Protein AF-A0A7V9CQ74-F1 (afdb_monomer_lite)

Secondary structure (DSSP, 8-state):
--HHHHHTTS-HHHHHHHTTS-SPPPTT----S--S-----EEEEEPPTT--HHHHHHHHTPPTT-EEEEE--STT-

Foldseek 3Di:
DDPFVVVQPDDPVVVCVVVVNPDDDDPPDDDPDDDGGATAAEQEFEAEPPDCVRQVVSVVVDDPSYDYHYDYDDPSD

pLDDT: mean 87.38, std 9.78, range [53.47, 97.12]

Sequence (77 aa):
MKRQARIAALSASVVVDAAGKRGALPAAIHRLTGTGVVGGPAVTARCGPRSAEAMFHALETAGPGAVLCVTGEGEWA

Structure (mmCIF, N/CA/C/O backbone):
data_AF-A0A7V9CQ74-F1
#
_entry.id   AF-A0A7V9CQ74-F1
#
loop_
_atom_site.group_PDB
_atom_site.id
_atom_site.type_symbol
_atom_site.label_atom_id
_atom_site.label_alt_id
_atom_site.label_comp_id
_atom_site.label_asym_id
_atom_site.label_entity_id
_atom_site.label_seq_id
_atom_site.pdbx_PDB_ins_code
_atom_site.Cartn_x
_atom_site.Cartn_y
_atom_site.Cartn_z
_atom_site.occupancy
_atom_site.B_iso_or_equiv
_atom_site.auth_seq_id
_atom_site.auth_comp_id
_atom_site.auth_asym_id
_atom_site.auth_atom_id
_atom_site.pdbx_PDB_model_num
ATOM 1 N N . MET A 1 1 ? -17.463 6.577 13.435 1.00 53.47 1 MET A N 1
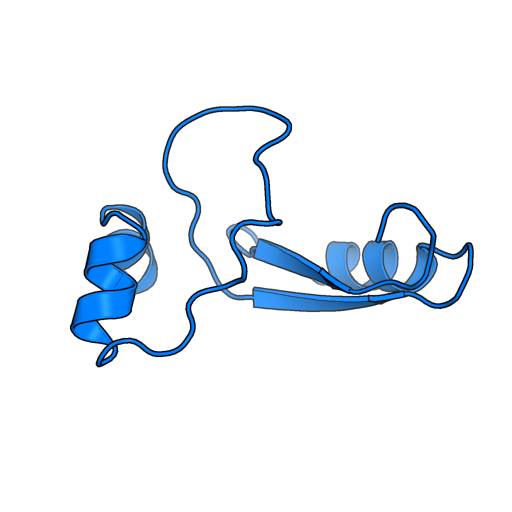ATOM 2 C CA . MET A 1 1 ? -16.099 6.789 12.890 1.00 53.47 1 MET A CA 1
ATOM 3 C C . MET A 1 1 ? -15.672 5.543 12.109 1.00 53.47 1 MET A C 1
ATOM 5 O O . MET A 1 1 ? -15.718 4.459 12.681 1.00 53.47 1 MET A O 1
ATOM 9 N N . LYS A 1 2 ? -15.361 5.646 10.805 1.00 65.88 2 LYS A N 1
ATOM 10 C CA . LYS A 1 2 ? -15.056 4.482 9.938 1.00 65.88 2 LYS A CA 1
ATOM 11 C C . LYS A 1 2 ? -13.748 3.793 10.386 1.00 65.88 2 LYS A C 1
ATOM 13 O O . LYS A 1 2 ? -12.809 4.476 10.781 1.00 65.88 2 LYS A O 1
ATOM 18 N N . ARG A 1 3 ? -13.672 2.452 10.322 1.00 68.69 3 ARG A N 1
ATOM 19 C CA . ARG A 1 3 ? -12.545 1.605 10.804 1.00 68.69 3 ARG A CA 1
ATOM 20 C C . ARG A 1 3 ? -11.150 2.092 10.369 1.00 68.69 3 ARG A C 1
ATOM 22 O O . ARG A 1 3 ? -10.211 1.998 11.147 1.00 68.69 3 ARG A O 1
ATOM 29 N N . GLN A 1 4 ? -11.034 2.653 9.167 1.00 65.56 4 GLN A N 1
ATOM 30 C CA . GLN A 1 4 ? -9.789 3.192 8.599 1.00 65.56 4 GLN A CA 1
ATOM 31 C C . GLN A 1 4 ? -9.221 4.372 9.404 1.00 65.56 4 GLN A C 1
ATOM 33 O O . GLN A 1 4 ? -8.038 4.377 9.727 1.00 65.56 4 GLN A O 1
ATOM 38 N N . ALA A 1 5 ? -10.073 5.316 9.820 1.00 64.69 5 ALA A N 1
ATOM 39 C CA . ALA A 1 5 ? -9.657 6.487 10.597 1.00 64.69 5 ALA A CA 1
ATOM 40 C C . ALA A 1 5 ? -9.113 6.110 11.987 1.00 64.69 5 ALA A C 1
ATOM 42 O O . ALA A 1 5 ? -8.284 6.818 12.544 1.00 64.69 5 ALA A O 1
ATOM 43 N N . ARG A 1 6 ? -9.552 4.970 12.541 1.00 74.69 6 ARG A N 1
ATOM 44 C CA . ARG A 1 6 ? -9.033 4.447 13.814 1.00 74.69 6 ARG A CA 1
ATOM 45 C C . ARG A 1 6 ? -7.634 3.855 13.675 1.00 74.69 6 ARG A C 1
ATOM 47 O O . ARG A 1 6 ? -6.844 3.990 14.596 1.00 74.69 6 ARG A O 1
ATOM 54 N N . ILE A 1 7 ? -7.339 3.200 12.551 1.00 79.38 7 ILE A N 1
ATOM 55 C CA . ILE A 1 7 ? -6.025 2.587 12.302 1.00 79.38 7 ILE A CA 1
ATOM 56 C C . ILE A 1 7 ? -4.986 3.667 11.987 1.00 79.38 7 ILE A C 1
ATOM 58 O O . ILE A 1 7 ? -3.870 3.584 12.482 1.00 79.38 7 ILE A O 1
ATOM 62 N N . ALA A 1 8 ? -5.362 4.710 11.241 1.00 78.50 8 ALA A N 1
ATOM 63 C CA . ALA A 1 8 ? -4.467 5.822 10.908 1.00 78.50 8 ALA A CA 1
ATOM 64 C C . ALA A 1 8 ? -3.976 6.622 12.135 1.00 78.50 8 ALA A C 1
ATOM 66 O O . ALA A 1 8 ? -2.976 7.326 12.043 1.00 78.50 8 ALA A O 1
ATOM 67 N N . ALA A 1 9 ? -4.657 6.506 13.279 1.00 83.38 9 ALA A N 1
ATOM 68 C CA . ALA A 1 9 ? -4.261 7.134 14.540 1.00 83.38 9 ALA A CA 1
ATOM 69 C C . ALA A 1 9 ? -3.245 6.307 15.355 1.00 83.38 9 ALA A C 1
ATOM 71 O O . ALA A 1 9 ? -2.774 6.770 16.392 1.00 83.38 9 ALA A O 1
ATOM 72 N N . LEU A 1 10 ? -2.928 5.082 14.927 1.00 87.12 10 LEU A N 1
ATOM 73 C CA . LEU A 1 10 ? -1.988 4.190 15.606 1.00 87.12 10 LEU A CA 1
ATOM 74 C C . LEU A 1 10 ? -0.621 4.240 14.921 1.00 87.12 10 LEU A C 1
ATOM 76 O O . LEU A 1 10 ? -0.527 4.439 13.711 1.00 87.12 10 LEU A O 1
ATOM 80 N N . SER A 1 11 ? 0.453 4.000 15.674 1.00 89.81 11 SER A N 1
ATOM 81 C CA . SER A 1 11 ? 1.757 3.748 15.060 1.00 89.81 11 SER A CA 1
ATOM 82 C C . SER A 1 11 ? 1.737 2.423 14.290 1.00 89.81 11 SER A C 1
ATOM 84 O O . SER A 1 11 ? 1.020 1.484 14.645 1.00 89.81 11 SER A O 1
ATOM 86 N N . ALA A 1 12 ? 2.579 2.309 13.259 1.00 88.25 12 ALA A N 1
ATOM 87 C CA . ALA A 1 12 ? 2.716 1.067 12.499 1.00 88.25 12 ALA A CA 1
ATOM 88 C C . ALA A 1 12 ? 3.119 -0.126 13.391 1.00 88.25 12 ALA A C 1
ATOM 90 O O . ALA A 1 12 ? 2.639 -1.234 13.175 1.00 88.25 12 ALA A O 1
ATOM 91 N N . SER A 1 13 ? 3.932 0.105 14.431 1.00 90.12 13 SER A N 1
ATOM 92 C CA . SER A 1 13 ? 4.325 -0.933 15.394 1.00 90.12 13 SER A CA 1
ATOM 93 C C . SER A 1 13 ? 3.129 -1.527 16.139 1.00 90.12 13 SER A C 1
ATOM 95 O O . SER A 1 13 ? 2.980 -2.743 16.167 1.00 90.12 13 SER A O 1
ATOM 97 N N . VAL A 1 14 ? 2.221 -0.686 16.646 1.00 92.44 14 VAL A N 1
ATOM 98 C CA . VAL A 1 14 ? 1.006 -1.142 17.344 1.00 92.44 14 VAL A CA 1
ATOM 99 C C . VAL A 1 14 ? 0.118 -1.968 16.414 1.00 92.44 14 VAL 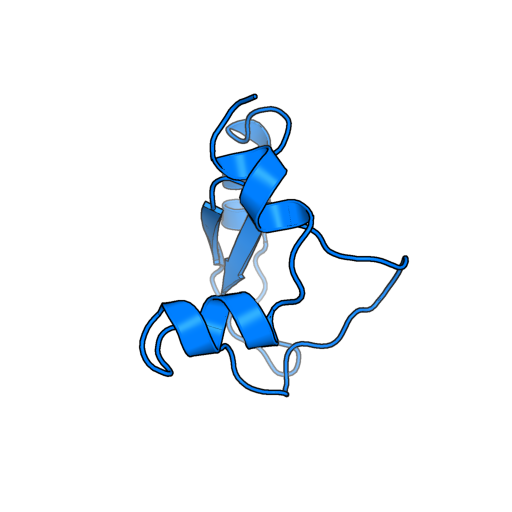A C 1
ATOM 101 O O . VAL A 1 14 ? -0.458 -2.971 16.833 1.00 92.44 14 VAL A O 1
ATOM 104 N N . VAL A 1 15 ? 0.020 -1.577 15.140 1.00 91.06 15 VAL A N 1
ATOM 105 C CA . VAL A 1 15 ? -0.744 -2.335 14.138 1.00 91.06 15 VAL A CA 1
ATOM 106 C C . VAL A 1 15 ? -0.118 -3.713 13.894 1.00 91.06 15 VAL A C 1
ATOM 108 O O . VAL A 1 15 ? -0.843 -4.706 13.844 1.00 91.06 15 VAL A O 1
ATOM 111 N N . VAL A 1 16 ? 1.210 -3.792 13.782 1.00 92.50 16 VAL A N 1
ATOM 112 C CA . VAL A 1 16 ? 1.942 -5.056 13.592 1.00 92.50 16 VAL A CA 1
ATOM 113 C C . VAL A 1 16 ? 1.813 -5.965 14.815 1.00 92.50 16 VAL A C 1
ATOM 115 O O . VAL A 1 16 ? 1.558 -7.163 14.659 1.00 92.50 16 VAL A O 1
ATOM 118 N N . ASP A 1 17 ? 1.923 -5.414 16.023 1.00 94.75 17 ASP A N 1
ATOM 119 C CA . ASP A 1 17 ? 1.746 -6.164 17.268 1.00 94.75 17 ASP A CA 1
ATOM 120 C C . ASP A 1 17 ? 0.328 -6.737 17.365 1.00 94.75 17 ASP A C 1
ATOM 122 O O . ASP A 1 17 ? 0.157 -7.939 17.581 1.00 94.75 17 ASP A O 1
ATOM 126 N N . ALA A 1 18 ? -0.693 -5.918 17.090 1.00 92.31 18 ALA A N 1
ATOM 127 C CA . ALA A 1 18 ? -2.089 -6.355 17.054 1.00 92.31 18 ALA A CA 1
ATOM 128 C C . ALA A 1 18 ? -2.363 -7.409 15.963 1.00 92.31 18 ALA A C 1
ATOM 130 O O . ALA A 1 18 ? -3.267 -8.232 16.108 1.00 92.31 18 ALA A O 1
ATOM 131 N N . ALA A 1 19 ? -1.581 -7.418 14.879 1.00 91.25 19 ALA A N 1
ATOM 132 C CA . ALA A 1 19 ? -1.659 -8.424 13.821 1.00 91.25 19 ALA A CA 1
ATOM 133 C C . ALA A 1 19 ? -0.943 -9.749 14.168 1.00 91.25 19 ALA A C 1
ATOM 135 O O . ALA A 1 19 ? -0.976 -10.696 13.368 1.00 91.25 19 ALA A O 1
ATOM 136 N N . GLY A 1 20 ? -0.307 -9.841 15.341 1.00 95.38 20 GLY A N 1
ATOM 137 C CA . GLY A 1 20 ? 0.497 -10.992 15.746 1.00 95.38 20 GLY A CA 1
ATOM 138 C C . GLY A 1 20 ? 1.853 -11.026 15.044 1.00 95.38 20 GLY A C 1
ATOM 139 O O . GLY A 1 20 ? 2.281 -12.089 14.603 1.00 95.38 20 GLY A O 1
ATOM 140 N N . LYS A 1 21 ? 2.504 -9.862 14.902 1.00 92.00 21 LYS A N 1
ATOM 141 C CA . LYS A 1 21 ? 3.822 -9.691 14.263 1.00 92.00 21 LYS A CA 1
ATOM 142 C C . LYS A 1 21 ? 3.851 -10.087 12.781 1.00 92.00 21 LYS A C 1
ATOM 144 O O . LYS A 1 21 ? 4.840 -10.620 12.286 1.00 92.00 21 LYS A O 1
ATOM 149 N N . ARG A 1 22 ? 2.757 -9.827 12.060 1.00 91.56 22 ARG A N 1
ATOM 150 C CA . ARG A 1 22 ? 2.616 -10.112 10.621 1.00 91.56 22 ARG A CA 1
ATOM 151 C C . ARG A 1 22 ? 2.330 -8.840 9.833 1.00 91.56 22 ARG A C 1
ATOM 153 O O . ARG A 1 22 ? 1.740 -7.903 10.360 1.00 91.56 22 ARG A O 1
ATOM 160 N N . GLY A 1 23 ? 2.703 -8.844 8.553 1.00 86.31 23 GLY A N 1
ATOM 161 C CA . GLY A 1 23 ? 2.386 -7.759 7.617 1.00 86.31 23 GLY A CA 1
ATOM 162 C C . GLY A 1 23 ? 3.262 -6.511 7.751 1.00 86.31 23 GLY A C 1
ATOM 163 O O . GLY A 1 23 ? 2.952 -5.498 7.133 1.00 86.31 23 GLY A O 1
ATOM 164 N N . ALA A 1 24 ? 4.345 -6.570 8.534 1.00 90.12 24 ALA A N 1
ATOM 165 C CA . ALA A 1 24 ? 5.368 -5.531 8.526 1.00 90.12 24 ALA A CA 1
ATOM 166 C C . ALA A 1 24 ? 6.137 -5.564 7.197 1.00 90.12 24 ALA A C 1
ATOM 168 O O . ALA A 1 24 ? 6.481 -6.639 6.703 1.00 90.12 24 ALA A O 1
ATOM 169 N N . LEU A 1 25 ? 6.410 -4.387 6.635 1.00 87.19 25 LEU A N 1
ATOM 170 C CA . LEU A 1 25 ? 7.273 -4.248 5.465 1.00 87.19 25 LEU A CA 1
ATOM 171 C C . LEU A 1 25 ? 8.750 -4.185 5.893 1.00 87.19 25 LEU A C 1
ATOM 173 O O . LEU A 1 25 ? 9.033 -3.804 7.034 1.00 87.19 25 LEU A O 1
ATOM 177 N N . PRO A 1 26 ? 9.696 -4.539 5.002 1.00 82.69 26 PRO A N 1
ATOM 178 C CA . PRO A 1 26 ? 11.121 -4.379 5.271 1.00 82.69 26 PRO A CA 1
ATOM 179 C C . PRO A 1 26 ? 11.477 -2.929 5.620 1.00 82.69 26 PRO A C 1
ATOM 181 O O . PRO A 1 26 ? 10.895 -1.987 5.081 1.00 82.69 26 PRO A O 1
ATOM 184 N N . ALA A 1 27 ? 12.501 -2.747 6.457 1.00 79.56 27 ALA A N 1
ATOM 185 C CA . ALA A 1 27 ? 12.991 -1.425 6.860 1.00 79.56 27 ALA A CA 1
ATOM 186 C C . ALA A 1 27 ? 13.574 -0.586 5.702 1.00 79.56 27 ALA A C 1
ATOM 188 O O . ALA A 1 27 ? 13.885 0.579 5.909 1.00 79.56 27 ALA A O 1
ATOM 189 N N . ALA A 1 28 ? 13.697 -1.169 4.503 1.00 83.00 28 ALA A N 1
ATOM 190 C CA . ALA A 1 28 ? 14.126 -0.502 3.276 1.00 83.00 28 ALA A CA 1
ATOM 191 C C . ALA A 1 28 ? 13.105 0.522 2.742 1.00 83.00 28 ALA A C 1
ATOM 193 O O . ALA A 1 28 ? 13.441 1.342 1.891 1.00 83.00 28 ALA A O 1
ATOM 194 N N . ILE A 1 29 ? 11.854 0.500 3.224 1.00 85.12 29 ILE A N 1
ATOM 195 C CA . ILE A 1 29 ? 10.869 1.522 2.858 1.00 85.12 29 ILE A CA 1
ATOM 196 C C . ILE A 1 29 ? 11.094 2.765 3.716 1.00 85.12 29 ILE A C 1
ATOM 198 O O . ILE A 1 29 ? 10.759 2.800 4.903 1.00 85.12 29 ILE A O 1
ATOM 202 N N . HIS A 1 30 ? 11.620 3.809 3.082 1.00 86.31 30 HIS A N 1
ATOM 203 C CA . HIS A 1 30 ? 11.898 5.090 3.715 1.00 86.31 30 HIS A CA 1
ATOM 204 C C . HIS A 1 30 ? 10.925 6.171 3.253 1.00 86.31 30 HIS A C 1
ATOM 206 O O . HIS A 1 30 ? 10.478 6.217 2.107 1.00 86.31 30 HIS A O 1
ATOM 212 N N . ARG A 1 31 ? 10.607 7.086 4.167 1.00 87.62 31 ARG A N 1
ATOM 213 C CA . ARG A 1 31 ? 9.813 8.265 3.841 1.00 87.62 31 ARG A CA 1
ATOM 214 C C . ARG A 1 31 ? 10.686 9.288 3.123 1.00 87.62 31 ARG A C 1
ATOM 216 O O . ARG A 1 31 ? 11.644 9.777 3.707 1.00 87.62 31 ARG A O 1
ATOM 223 N N . LEU A 1 32 ? 10.297 9.655 1.905 1.00 90.12 32 LEU A N 1
ATOM 224 C CA . LEU A 1 32 ? 10.966 10.713 1.144 1.00 90.12 32 LEU A CA 1
ATOM 225 C C . LEU A 1 32 ? 10.499 12.116 1.563 1.00 90.12 32 LEU A C 1
ATOM 227 O O . LEU A 1 32 ? 11.298 13.045 1.586 1.00 90.12 32 LEU A O 1
ATOM 231 N N . THR A 1 33 ? 9.213 12.283 1.905 1.00 92.12 33 THR A N 1
ATOM 232 C CA . THR A 1 33 ? 8.618 13.590 2.243 1.00 92.12 33 THR A CA 1
ATOM 233 C C . THR A 1 33 ? 7.506 13.497 3.303 1.00 92.12 33 THR A C 1
ATOM 235 O O . THR A 1 33 ? 6.895 12.446 3.510 1.00 92.12 33 THR A O 1
ATOM 238 N N . GLY A 1 34 ? 7.222 14.622 3.977 1.00 88.62 34 GLY A N 1
ATOM 239 C CA . GLY A 1 34 ? 6.123 14.776 4.945 1.00 88.62 34 GLY A CA 1
ATOM 240 C C . GLY A 1 34 ? 6.382 14.180 6.338 1.00 88.62 34 GLY A C 1
ATOM 241 O O . GLY A 1 34 ? 7.462 13.675 6.629 1.00 88.62 34 GLY A O 1
ATOM 242 N N . THR A 1 35 ? 5.371 14.208 7.215 1.00 87.69 35 THR A N 1
ATOM 243 C CA . THR A 1 35 ? 5.421 13.665 8.594 1.00 87.69 35 THR A CA 1
ATOM 244 C C . THR A 1 35 ? 4.136 12.894 8.952 1.00 87.69 35 THR A C 1
ATOM 246 O O . THR A 1 35 ? 3.196 12.837 8.158 1.00 87.69 35 THR A O 1
ATOM 249 N N . GLY A 1 36 ? 4.103 12.230 10.113 1.00 86.06 36 GLY A N 1
ATOM 250 C CA . GLY A 1 36 ? 2.908 11.542 10.629 1.00 86.06 36 GLY A CA 1
ATOM 251 C C . GLY A 1 36 ? 2.675 10.129 10.082 1.00 86.06 36 GLY A C 1
ATOM 252 O O . GLY A 1 36 ? 3.561 9.527 9.481 1.00 86.06 36 GLY A O 1
ATOM 253 N N . VAL A 1 37 ? 1.478 9.579 10.299 1.00 87.56 37 VAL A N 1
ATOM 254 C CA . VAL A 1 37 ? 1.070 8.238 9.841 1.00 87.56 37 VAL A CA 1
ATOM 255 C C . VAL A 1 37 ? 0.062 8.372 8.704 1.00 87.56 37 VAL A C 1
ATOM 257 O O . VAL A 1 37 ? -0.843 9.200 8.762 1.00 87.56 37 VAL A O 1
ATOM 260 N N . VAL A 1 38 ? 0.220 7.546 7.670 1.00 87.31 38 VAL A N 1
ATOM 261 C CA . VAL A 1 38 ? -0.724 7.442 6.553 1.00 87.31 38 VAL A CA 1
ATOM 262 C C . VAL A 1 38 ? -1.329 6.044 6.576 1.00 87.31 38 VAL A C 1
ATOM 264 O O . VAL A 1 38 ? -0.615 5.062 6.771 1.00 87.31 38 VAL A O 1
ATOM 267 N N . GLY A 1 39 ? -2.643 5.950 6.383 1.00 87.81 39 GLY A N 1
ATOM 268 C CA . GLY A 1 39 ? -3.347 4.675 6.329 1.00 87.81 39 GLY A CA 1
ATOM 269 C C . GLY A 1 39 ? -4.640 4.784 5.534 1.00 87.81 39 GLY A C 1
ATOM 270 O O . GLY A 1 39 ? -5.387 5.749 5.681 1.00 87.81 39 GLY A O 1
ATOM 271 N N . GLY A 1 40 ? -4.910 3.776 4.710 1.00 90.19 40 GLY A N 1
ATOM 272 C CA . GLY A 1 40 ? -6.064 3.743 3.819 1.00 90.19 40 GLY A CA 1
ATOM 273 C C . GLY A 1 40 ? -6.155 2.429 3.040 1.00 90.19 40 GLY A C 1
ATOM 274 O O . GLY A 1 40 ? -5.299 1.559 3.214 1.00 90.19 40 GLY A O 1
ATOM 275 N N . PRO A 1 41 ? -7.203 2.242 2.216 1.00 91.94 41 PRO A N 1
ATOM 276 C CA . PRO A 1 41 ? -7.293 1.118 1.286 1.00 91.94 41 PRO A CA 1
ATOM 277 C C . PRO A 1 41 ? -6.084 1.070 0.355 1.00 91.94 41 PRO A C 1
ATOM 279 O O . PRO A 1 41 ? -5.744 2.086 -0.242 1.00 91.94 41 PRO A O 1
ATOM 282 N N . ALA A 1 42 ? -5.468 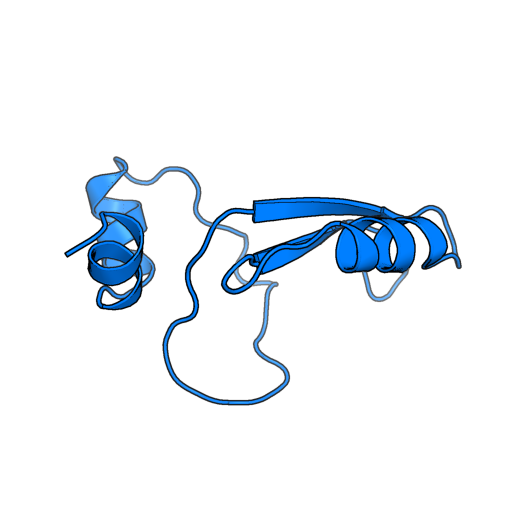-0.098 0.202 1.00 93.62 42 ALA A N 1
ATOM 283 C CA . ALA A 1 42 ? -4.393 -0.268 -0.763 1.00 93.62 42 ALA A CA 1
ATOM 284 C C . ALA A 1 42 ? -4.960 -0.333 -2.188 1.00 93.62 42 ALA A C 1
ATOM 286 O O . ALA A 1 42 ? -5.854 -1.133 -2.466 1.00 93.62 42 ALA A O 1
ATOM 287 N N . VAL A 1 43 ? -4.402 0.477 -3.082 1.00 97.12 43 VAL A N 1
ATOM 288 C CA . VAL A 1 43 ? -4.531 0.346 -4.537 1.00 97.12 43 VAL A CA 1
ATOM 289 C C . VAL A 1 43 ? -3.155 -0.053 -5.042 1.00 97.12 43 VAL A C 1
ATOM 291 O O . VAL A 1 43 ? -2.177 0.628 -4.751 1.00 97.12 43 VAL A O 1
ATOM 294 N N . THR A 1 44 ? -3.044 -1.190 -5.721 1.00 96.38 44 THR A N 1
ATOM 295 C CA . THR A 1 44 ? -1.741 -1.795 -6.023 1.00 96.38 44 THR A CA 1
ATOM 296 C C . THR A 1 44 ? -1.402 -1.726 -7.500 1.00 96.38 44 THR A C 1
ATOM 298 O O . THR A 1 44 ? -2.247 -2.031 -8.338 1.00 96.38 44 THR A O 1
ATOM 301 N N . ALA A 1 45 ? -0.142 -1.427 -7.803 1.00 96.62 45 ALA A N 1
ATOM 302 C CA . ALA A 1 45 ? 0.407 -1.475 -9.150 1.00 96.62 45 ALA A CA 1
ATOM 303 C C . ALA A 1 45 ? 1.689 -2.313 -9.183 1.00 96.62 45 ALA A C 1
ATOM 305 O O . ALA A 1 45 ? 2.521 -2.246 -8.272 1.00 96.62 45 ALA A O 1
ATOM 306 N N . ARG A 1 46 ? 1.862 -3.081 -10.260 1.00 95.38 46 ARG A N 1
ATOM 307 C CA . ARG A 1 46 ? 3.127 -3.737 -10.591 1.00 95.38 46 ARG A CA 1
ATOM 308 C C . ARG A 1 46 ? 3.647 -3.153 -11.896 1.00 95.38 46 ARG A C 1
ATOM 310 O O . ARG A 1 46 ? 3.040 -3.343 -12.945 1.00 95.38 46 ARG A O 1
ATOM 317 N N . CYS A 1 47 ? 4.755 -2.441 -11.802 1.00 93.38 47 CYS A N 1
ATOM 318 C CA . CYS A 1 47 ? 5.431 -1.808 -12.917 1.00 93.38 47 CYS A CA 1
ATOM 319 C C . CYS A 1 47 ? 6.451 -2.765 -13.539 1.00 93.38 47 CYS A C 1
ATOM 321 O O . CYS A 1 47 ? 7.181 -3.451 -12.825 1.00 93.38 47 CYS A O 1
ATOM 323 N N . GLY A 1 48 ? 6.499 -2.794 -14.872 1.00 90.69 48 GLY A N 1
ATOM 324 C CA . GLY A 1 48 ? 7.558 -3.483 -15.607 1.00 90.69 48 GLY A CA 1
ATOM 325 C C . GLY A 1 48 ? 8.859 -2.668 -15.658 1.00 90.69 48 GLY A C 1
ATOM 326 O O . GLY A 1 48 ? 8.874 -1.496 -15.263 1.00 90.69 48 GLY A O 1
ATOM 327 N N . PRO A 1 49 ? 9.951 -3.246 -16.188 1.00 89.62 49 PRO A N 1
ATOM 328 C CA . PRO A 1 49 ? 11.239 -2.569 -16.296 1.00 89.62 49 PRO A CA 1
ATOM 329 C C . PRO A 1 49 ? 11.133 -1.226 -17.021 1.00 89.62 49 PRO A C 1
ATOM 331 O O . PRO A 1 49 ? 10.629 -1.157 -18.143 1.00 89.62 49 PRO A O 1
ATOM 334 N N . ARG A 1 50 ? 11.662 -0.163 -16.401 1.00 87.38 50 ARG A N 1
ATOM 335 C CA . ARG A 1 50 ? 11.695 1.204 -16.964 1.00 87.38 50 ARG A CA 1
ATOM 336 C C . ARG A 1 50 ? 10.317 1.760 -17.368 1.00 87.38 50 ARG A C 1
ATOM 338 O O . ARG A 1 50 ? 10.251 2.661 -18.199 1.00 87.38 50 ARG A O 1
ATOM 345 N N . SER A 1 51 ? 9.230 1.253 -16.788 1.00 89.12 51 SER A N 1
ATOM 346 C CA . SER A 1 51 ? 7.872 1.742 -17.044 1.00 89.12 51 SER A CA 1
ATOM 347 C C . SER A 1 51 ? 7.161 2.097 -15.743 1.00 89.12 51 SER A C 1
ATOM 349 O O . SER A 1 51 ? 7.318 1.417 -14.735 1.00 89.12 51 SER A O 1
ATOM 351 N N . ALA A 1 52 ? 6.350 3.155 -15.776 1.00 92.44 52 ALA A N 1
ATOM 352 C CA . ALA A 1 52 ? 5.472 3.569 -14.680 1.00 92.44 52 ALA A CA 1
ATOM 353 C C . ALA A 1 52 ? 3.986 3.550 -15.084 1.00 92.44 52 ALA A C 1
ATOM 355 O O . ALA A 1 52 ? 3.132 4.031 -14.345 1.00 92.44 52 ALA A O 1
ATOM 356 N N . GLU A 1 53 ? 3.656 2.996 -16.253 1.00 94.88 53 GLU A N 1
ATOM 357 C CA . GLU A 1 53 ? 2.299 3.019 -16.816 1.00 94.88 53 GLU A CA 1
ATOM 358 C C . GLU A 1 53 ? 1.262 2.402 -15.865 1.00 94.88 53 GLU A C 1
ATOM 360 O O . GLU A 1 53 ? 0.235 3.013 -15.572 1.00 94.88 53 GLU A O 1
ATOM 365 N N . ALA A 1 54 ? 1.579 1.240 -15.285 1.00 95.06 54 ALA A N 1
ATOM 366 C CA . ALA A 1 54 ? 0.704 0.564 -14.328 1.00 95.06 54 ALA A CA 1
ATOM 367 C C . ALA A 1 54 ? 0.438 1.402 -13.065 1.00 95.06 54 ALA A C 1
ATOM 369 O O . ALA A 1 54 ? -0.649 1.327 -12.492 1.00 95.06 54 ALA A O 1
ATOM 370 N N . MET A 1 55 ? 1.411 2.211 -12.630 1.00 96.12 55 MET A N 1
ATOM 371 C CA . MET A 1 55 ? 1.242 3.130 -11.503 1.00 96.12 55 MET A CA 1
ATOM 372 C C . MET A 1 55 ? 0.239 4.234 -11.844 1.00 96.12 55 MET A C 1
ATOM 374 O O . MET A 1 55 ? -0.649 4.503 -11.036 1.00 96.12 55 MET A O 1
ATOM 378 N N . PHE A 1 56 ? 0.357 4.853 -13.022 1.00 96.50 56 PHE A N 1
ATOM 379 C CA . PHE A 1 56 ? -0.560 5.915 -13.445 1.00 96.50 56 PHE A CA 1
ATOM 380 C C . PHE A 1 56 ? -1.985 5.393 -13.632 1.00 96.50 56 PHE A C 1
ATOM 382 O O . PHE A 1 56 ? -2.915 5.977 -13.082 1.00 96.50 56 PHE A O 1
ATOM 389 N N . HIS A 1 57 ? -2.151 4.240 -14.281 1.00 95.62 57 HIS A N 1
ATOM 390 C CA . HIS A 1 57 ? -3.464 3.610 -14.419 1.00 95.62 57 HIS A CA 1
ATOM 391 C C . HIS A 1 57 ? -4.092 3.292 -13.051 1.00 95.62 57 HIS A C 1
ATOM 393 O O . HIS A 1 57 ? -5.276 3.526 -12.815 1.00 95.62 57 HIS A O 1
ATOM 399 N N . ALA A 1 58 ? -3.307 2.768 -12.105 1.00 96.69 58 ALA A N 1
ATOM 400 C CA . ALA A 1 58 ? -3.799 2.500 -10.758 1.00 96.69 58 ALA A CA 1
ATOM 401 C C . ALA A 1 58 ? -4.218 3.792 -10.033 1.00 96.69 58 ALA A C 1
ATOM 403 O O . ALA A 1 58 ? -5.259 3.812 -9.372 1.00 96.69 58 ALA A O 1
ATOM 404 N N . LEU A 1 59 ? -3.456 4.878 -10.199 1.00 95.06 59 LEU A N 1
ATOM 405 C CA . LEU A 1 59 ? -3.772 6.184 -9.623 1.00 95.06 59 LEU A CA 1
ATOM 406 C C . LEU A 1 59 ? -5.096 6.755 -10.153 1.00 95.06 59 LEU A C 1
ATOM 408 O O . LEU A 1 59 ? -5.871 7.283 -9.361 1.00 95.06 59 LEU A O 1
ATOM 412 N N . GLU A 1 60 ? -5.389 6.610 -11.446 1.00 96.06 60 GLU A N 1
ATOM 413 C CA . GLU A 1 60 ? -6.650 7.078 -12.050 1.00 96.06 60 GLU A CA 1
ATOM 414 C C . GLU A 1 60 ? -7.888 6.403 -11.443 1.00 96.06 60 GLU A C 1
ATOM 416 O O . GLU A 1 60 ? -8.956 7.006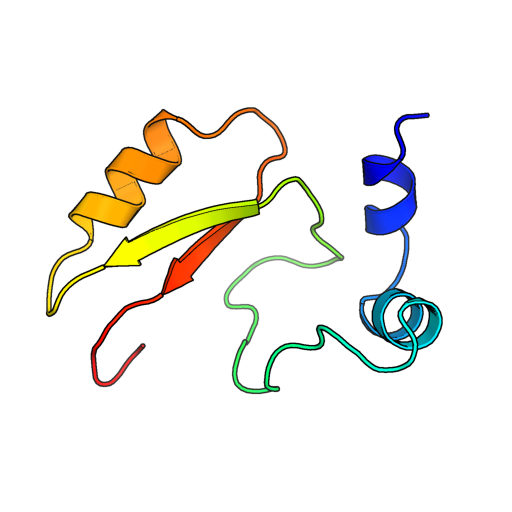 -11.344 1.00 96.06 60 GLU A O 1
ATOM 421 N N . THR A 1 61 ? -7.739 5.160 -10.985 1.00 92.31 61 THR A N 1
ATOM 422 C CA . THR A 1 61 ? -8.815 4.403 -10.324 1.00 92.31 61 THR A CA 1
ATOM 423 C C . THR A 1 61 ? -8.867 4.609 -8.807 1.00 92.31 61 THR A C 1
ATOM 425 O O . THR A 1 61 ? -9.785 4.117 -8.143 1.00 92.31 61 THR A O 1
ATOM 428 N N . ALA A 1 62 ? -7.890 5.312 -8.227 1.00 95.12 62 ALA A N 1
ATOM 429 C CA . ALA A 1 62 ? -7.774 5.459 -6.786 1.00 95.12 62 ALA A CA 1
ATOM 430 C C . ALA A 1 62 ? -8.812 6.450 -6.236 1.00 95.12 62 ALA A C 1
ATOM 432 O O . ALA A 1 62 ? -8.847 7.628 -6.584 1.00 95.12 62 ALA A O 1
ATOM 433 N N . GLY A 1 63 ? -9.649 5.972 -5.315 1.00 94.31 63 GLY A N 1
ATOM 434 C CA . GLY A 1 63 ? -10.583 6.828 -4.587 1.00 94.31 63 GLY A CA 1
ATOM 435 C C . GLY A 1 63 ? -9.897 7.673 -3.500 1.00 94.31 63 GLY A C 1
ATOM 436 O O . GLY A 1 63 ? -8.814 7.318 -3.023 1.00 94.31 63 GLY A O 1
ATOM 437 N N . PRO A 1 64 ? -10.539 8.759 -3.027 1.00 93.06 64 PRO A N 1
ATOM 438 C CA . PRO A 1 64 ? -10.019 9.569 -1.929 1.00 93.06 64 PRO A CA 1
ATOM 439 C C . PRO A 1 64 ? -9.682 8.739 -0.683 1.00 93.06 64 PRO A C 1
ATOM 441 O O . PRO A 1 64 ? -10.496 7.948 -0.201 1.00 93.06 64 PRO A O 1
ATOM 444 N N . GLY A 1 65 ? -8.479 8.946 -0.142 1.00 90.75 65 GLY A N 1
ATOM 445 C CA . GLY A 1 65 ? -7.978 8.236 1.038 1.00 90.75 65 GLY A CA 1
ATOM 446 C C . GLY A 1 65 ? -7.402 6.845 0.759 1.00 90.75 65 GLY A C 1
ATOM 447 O O . GLY A 1 65 ? -6.985 6.178 1.705 1.00 90.75 65 GLY A O 1
ATOM 448 N N . ALA A 1 66 ? -7.361 6.399 -0.499 1.00 93.62 66 ALA A N 1
ATOM 449 C CA . ALA A 1 66 ? -6.575 5.236 -0.891 1.00 93.62 66 ALA A CA 1
ATOM 450 C C . ALA A 1 66 ? -5.066 5.511 -0.775 1.00 93.62 66 ALA A C 1
ATOM 452 O O . ALA A 1 66 ? -4.605 6.646 -0.891 1.00 93.62 66 ALA A O 1
ATOM 453 N N . VAL A 1 67 ? -4.299 4.446 -0.560 1.00 93.31 67 VAL A N 1
ATOM 454 C CA . VAL A 1 67 ? -2.836 4.443 -0.555 1.00 93.31 67 VAL A CA 1
ATOM 455 C C . VAL A 1 67 ? -2.373 3.656 -1.773 1.00 93.31 67 VAL A C 1
ATOM 457 O O . VAL A 1 67 ? -2.663 2.465 -1.890 1.00 93.31 67 VAL A O 1
ATOM 460 N N . LEU A 1 68 ? -1.669 4.329 -2.684 1.00 95.50 68 LEU A N 1
ATOM 461 C CA . LEU A 1 68 ? -1.074 3.695 -3.854 1.00 95.50 68 LEU A CA 1
ATOM 462 C C . LEU A 1 68 ? 0.196 2.941 -3.439 1.00 95.50 68 LEU A C 1
ATOM 464 O O . LEU A 1 68 ? 1.156 3.543 -2.962 1.00 95.50 68 LEU A O 1
ATOM 468 N N . CYS A 1 69 ? 0.196 1.627 -3.630 1.00 94.38 69 CYS A N 1
ATOM 469 C CA . CYS A 1 69 ? 1.310 0.737 -3.330 1.00 94.38 69 CYS A CA 1
ATOM 470 C C . CYS A 1 69 ? 1.893 0.211 -4.643 1.00 94.38 69 CYS A C 1
ATOM 472 O O . CYS A 1 69 ? 1.240 -0.553 -5.356 1.00 94.38 69 CYS A O 1
ATOM 474 N N . VAL A 1 70 ? 3.120 0.608 -4.964 1.00 93.62 70 VAL A N 1
ATOM 475 C CA . VAL A 1 70 ? 3.774 0.256 -6.229 1.00 93.62 70 VAL A CA 1
ATOM 476 C C . VAL A 1 70 ? 4.897 -0.735 -5.966 1.00 93.62 70 VAL A C 1
ATOM 478 O O . VAL A 1 70 ? 5.662 -0.581 -5.019 1.00 93.62 70 VAL A O 1
ATOM 481 N N . THR A 1 71 ? 4.993 -1.745 -6.821 1.00 92.69 71 THR A N 1
ATOM 482 C CA . THR A 1 71 ? 6.164 -2.623 -6.925 1.00 92.69 71 THR A CA 1
ATOM 483 C C . THR A 1 71 ? 6.744 -2.475 -8.323 1.00 92.69 71 THR A C 1
ATOM 485 O O . THR A 1 71 ? 5.981 -2.368 -9.283 1.00 92.69 71 THR A O 1
ATOM 488 N N . GLY A 1 72 ? 8.065 -2.439 -8.448 1.00 90.56 72 GLY A N 1
ATOM 489 C CA . GLY A 1 72 ? 8.749 -2.305 -9.731 1.00 90.56 72 GLY A CA 1
ATOM 490 C C . GLY A 1 72 ? 10.035 -3.116 -9.765 1.00 90.56 72 GLY A C 1
ATOM 491 O O . GLY A 1 72 ? 10.400 -3.762 -8.787 1.00 90.56 72 GLY A O 1
ATOM 492 N N . GLU A 1 73 ? 10.709 -3.072 -10.906 1.00 82.25 73 GLU A N 1
ATOM 493 C CA . GLU A 1 73 ? 12.012 -3.698 -11.117 1.00 82.25 73 GLU A CA 1
ATOM 494 C C . GLU A 1 73 ? 13.020 -2.616 -11.520 1.00 82.25 73 GLU A C 1
ATOM 496 O O . GLU A 1 73 ? 12.747 -1.800 -12.406 1.00 82.25 73 GLU A O 1
ATOM 501 N N . GLY A 1 74 ? 14.185 -2.595 -10.873 1.00 70.56 74 GLY A N 1
ATOM 502 C CA . GLY A 1 74 ? 15.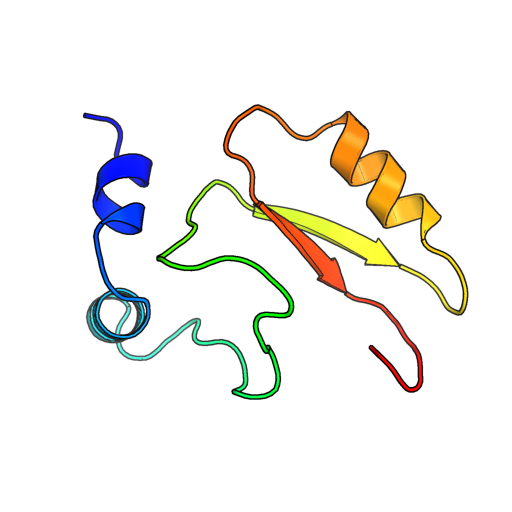252 -1.638 -11.158 1.00 70.56 74 GLY A CA 1
ATOM 503 C C . GLY A 1 74 ? 16.195 -1.442 -9.975 1.00 70.56 74 GLY A C 1
ATOM 504 O O . GLY A 1 74 ? 15.904 -1.867 -8.866 1.00 70.56 74 GLY A O 1
ATOM 505 N N . GLU A 1 75 ? 17.319 -0.770 -10.214 1.00 67.75 75 GLU A N 1
ATOM 506 C CA . GLU A 1 75 ? 18.330 -0.442 -9.191 1.00 67.75 75 GLU A CA 1
ATOM 507 C C . GLU A 1 75 ? 17.768 0.394 -8.026 1.00 67.75 75 GLU A C 1
ATOM 509 O O . GLU A 1 75 ? 18.292 0.364 -6.919 1.00 67.75 75 GLU A O 1
ATOM 514 N N . TRP A 1 76 ? 16.672 1.108 -8.284 1.00 63.22 76 TRP A N 1
ATOM 515 C CA . TRP A 1 76 ? 16.007 2.012 -7.345 1.00 63.22 76 TRP A CA 1
ATOM 516 C C . TRP A 1 76 ? 14.621 1.510 -6.911 1.00 63.22 76 TRP A C 1
ATOM 518 O O . TRP A 1 76 ? 13.839 2.298 -6.375 1.00 63.22 76 TRP A O 1
ATOM 528 N N . ALA A 1 77 ? 14.296 0.248 -7.217 1.00 57.25 77 ALA A N 1
ATOM 529 C CA . ALA A 1 77 ? 13.041 -0.402 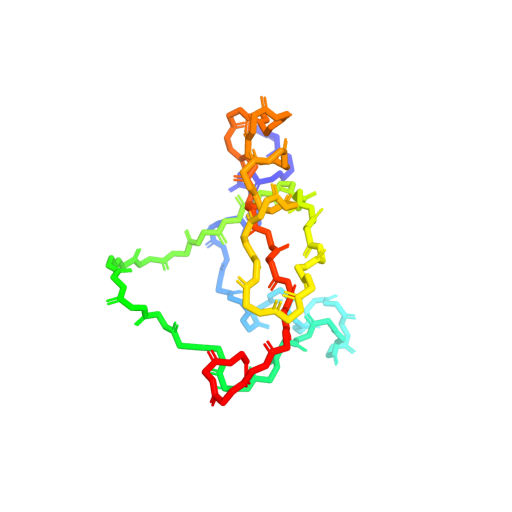-6.839 1.00 57.25 77 ALA A CA 1
ATOM 530 C C . ALA A 1 77 ? 13.134 -1.095 -5.472 1.00 57.25 77 ALA A C 1
ATOM 532 O O . ALA A 1 77 ? 14.232 -1.582 -5.120 1.00 57.25 77 ALA A O 1
#

Radius of gyration: 14.22 Å; chains: 1; bounding box: 34×26×34 Å